Protein AF-A0A8S3H8B7-F1 (afdb_monomer_lite)

Secondary structure (DSSP, 8-state):
--HHHHHHTTTPEEEEEEEEETTEEEEEEEEEES---SSSPPEEEE--TT--GGGGHHHHTTS-TTS-EEEEPPTTS--

Organism: NCBI:txid392030

pLDDT: mean 89.9, std 10.76, range [41.16, 97.81]

InterPro domains:
  IPR000073 Alpha/beta hydrolase fold-1 [PF00561] (41-79)
  IPR029058 Alpha/Beta hydrolase fold [G3DSA:3.40.50.1820] (25-79)
  IPR029058 Alpha/Beta hydrolase fold [SSF53474] (22-78)
  IPR050266 AB hydrolase superfamily [PTHR43798] (27-78)

Radius of gyration: 13.09 Å; chains: 1; bounding box: 36×32×32 Å

Sequence (79 aa):
MHSKFTAYRAGLTKHSLLTDNNGVRASFSYNEKGSRNREKPSIVFVHGLSSNKETWISIIKNIPSDYHCITVDLPGHGE

Structure (mmCIF, N/CA/C/O backbone):
data_AF-A0A8S3H8B7-F1
#
_entry.id   AF-A0A8S3H8B7-F1
#
loop_
_atom_site.group_PDB
_atom_site.id
_atom_site.type_symbol
_atom_site.label_atom_id
_atom_site.label_alt_id
_atom_site.label_comp_id
_atom_site.label_asym_id
_atom_site.label_entity_id
_atom_site.label_seq_id
_atom_site.pdbx_PDB_ins_code
_atom_site.Cartn_x
_atom_site.Cartn_y
_atom_site.Cartn_z
_atom_site.occupancy
_atom_site.B_iso_or_equiv
_atom_site.auth_seq_id
_atom_site.auth_comp_id
_atom_site.auth_asym_id
_atom_site.auth_atom_id
_atom_site.pdbx_PDB_model_num
ATOM 1 N N . MET A 1 1 ? 1.215 17.224 -8.404 1.00 41.16 1 MET A N 1
ATOM 2 C CA . MET A 1 1 ? 1.069 18.159 -7.258 1.00 41.16 1 MET A CA 1
ATOM 3 C C . MET A 1 1 ? -0.163 17.898 -6.371 1.00 41.16 1 MET A C 1
ATOM 5 O O . MET A 1 1 ? -0.176 18.383 -5.252 1.00 41.16 1 MET A O 1
ATOM 9 N N . HIS A 1 2 ? -1.160 17.103 -6.800 1.00 51.50 2 HIS A N 1
ATOM 10 C CA . HIS A 1 2 ? -2.386 16.823 -6.021 1.00 51.50 2 HIS A CA 1
ATOM 11 C C . HIS A 1 2 ? -2.309 15.625 -5.046 1.00 51.50 2 HIS A C 1
ATOM 13 O O . HIS A 1 2 ? -3.131 15.522 -4.131 1.00 51.50 2 HIS A O 1
ATOM 19 N N . SER A 1 3 ? -1.362 14.697 -5.216 1.00 59.88 3 SER A N 1
ATOM 20 C CA . SER A 1 3 ? -1.432 13.401 -4.526 1.00 59.88 3 SER A CA 1
ATOM 21 C C . SER A 1 3 ? -1.018 13.441 -3.051 1.00 59.88 3 SER A C 1
ATOM 23 O O . SER A 1 3 ? -1.738 12.905 -2.208 1.00 59.88 3 SER A O 1
ATOM 25 N N . LYS A 1 4 ? 0.062 14.160 -2.704 1.00 60.00 4 LYS A N 1
ATOM 26 C CA . LYS A 1 4 ? 0.593 14.228 -1.326 1.00 60.00 4 LYS A CA 1
ATOM 27 C C . LYS A 1 4 ? -0.439 14.736 -0.311 1.00 60.00 4 LYS A C 1
ATOM 29 O O . LYS A 1 4 ? -0.603 14.151 0.755 1.00 60.00 4 LYS A O 1
ATOM 34 N N . PHE A 1 5 ? -1.191 15.780 -0.665 1.00 64.31 5 PHE A N 1
ATOM 35 C CA . PHE A 1 5 ? -2.228 16.341 0.210 1.00 64.31 5 PHE A CA 1
ATOM 36 C C . PHE A 1 5 ? -3.427 15.391 0.366 1.00 64.31 5 PHE A C 1
ATOM 38 O O . PHE A 1 5 ? -4.047 15.298 1.424 1.00 64.31 5 PHE A O 1
ATOM 45 N N . THR A 1 6 ? -3.741 14.642 -0.690 1.00 71.25 6 THR A N 1
ATOM 46 C CA . THR A 1 6 ? -4.863 13.700 -0.723 1.00 71.25 6 THR A CA 1
ATOM 47 C C . THR A 1 6 ? -4.566 12.446 0.104 1.00 71.25 6 THR A C 1
ATOM 49 O O . THR A 1 6 ? -5.465 11.979 0.805 1.00 71.25 6 THR A O 1
ATOM 52 N N . ALA A 1 7 ? -3.324 11.947 0.065 1.00 71.31 7 ALA A N 1
ATOM 53 C CA . ALA A 1 7 ? -2.847 10.836 0.889 1.00 71.31 7 ALA A CA 1
ATOM 54 C C . ALA A 1 7 ? -2.866 11.196 2.381 1.00 71.31 7 ALA A C 1
ATOM 56 O O . ALA A 1 7 ? -3.448 10.467 3.182 1.00 71.31 7 ALA A O 1
ATOM 57 N N . TYR A 1 8 ? -2.342 12.372 2.742 1.00 71.62 8 TYR A N 1
ATOM 58 C CA . TYR A 1 8 ? -2.361 12.843 4.128 1.00 71.62 8 TYR A CA 1
ATOM 59 C C . TYR A 1 8 ? -3.788 12.921 4.690 1.00 71.62 8 TYR A C 1
ATOM 61 O O . TYR A 1 8 ? -4.065 12.416 5.775 1.00 71.62 8 TYR A O 1
ATOM 69 N N . ARG A 1 9 ? -4.745 13.450 3.911 1.00 80.81 9 ARG A N 1
ATOM 70 C CA . ARG A 1 9 ? -6.167 13.480 4.308 1.00 80.81 9 ARG A CA 1
ATOM 71 C C . ARG A 1 9 ? -6.810 12.096 4.431 1.00 80.81 9 ARG A C 1
ATOM 73 O O . ARG A 1 9 ? -7.876 11.993 5.024 1.00 80.81 9 ARG A O 1
ATOM 80 N N . ALA A 1 10 ? -6.209 11.053 3.863 1.00 81.88 10 ALA A N 1
ATOM 81 C CA . ALA A 1 10 ? -6.647 9.672 4.054 1.00 81.88 10 ALA A CA 1
ATOM 82 C C . ALA A 1 10 ? -6.079 9.035 5.334 1.00 81.88 10 ALA A C 1
ATOM 84 O O . ALA A 1 10 ? -6.426 7.896 5.634 1.00 81.88 10 ALA A O 1
ATOM 85 N N . GLY A 1 11 ? -5.229 9.751 6.080 1.00 89.44 11 GLY A N 1
ATOM 86 C CA . GLY A 1 11 ? -4.504 9.221 7.234 1.00 89.44 11 GLY A CA 1
ATOM 87 C C . GLY A 1 11 ? -3.308 8.352 6.845 1.00 89.44 11 GLY A C 1
ATOM 88 O O . GLY A 1 11 ? -2.885 7.532 7.651 1.00 89.44 11 GLY A O 1
ATOM 89 N N . LEU A 1 12 ? -2.804 8.493 5.614 1.00 92.69 12 LEU A N 1
ATOM 90 C CA . LEU A 1 12 ? -1.668 7.727 5.112 1.00 92.69 12 LEU A CA 1
ATOM 91 C C . LEU A 1 12 ? -0.345 8.447 5.402 1.00 92.69 12 LEU A C 1
ATOM 93 O O . LEU A 1 12 ? -0.170 9.612 5.035 1.00 92.69 12 LEU A O 1
ATOM 97 N N . THR A 1 13 ? 0.602 7.731 5.999 1.00 94.50 13 THR A N 1
ATOM 98 C CA . THR A 1 13 ? 2.012 8.117 6.129 1.00 94.50 13 THR A CA 1
ATOM 99 C C . THR A 1 13 ? 2.846 7.367 5.098 1.00 94.50 13 THR A C 1
ATOM 101 O O . THR A 1 13 ? 2.578 6.207 4.801 1.00 94.50 13 THR A O 1
ATOM 104 N N . LYS A 1 14 ? 3.841 8.033 4.509 1.00 93.75 14 LYS A N 1
ATOM 105 C CA . LYS A 1 14 ? 4.711 7.439 3.489 1.00 93.75 14 LYS A CA 1
ATOM 106 C C . LYS A 1 14 ? 5.967 6.858 4.131 1.00 93.75 14 LYS A C 1
ATOM 108 O O . LYS A 1 14 ? 6.579 7.504 4.977 1.00 93.75 14 LYS A O 1
ATOM 113 N N . HIS A 1 15 ? 6.393 5.710 3.625 1.00 94.75 15 HIS A N 1
ATOM 114 C CA . HIS A 1 15 ? 7.605 5.001 4.009 1.00 94.75 15 HIS A CA 1
ATOM 115 C C . HIS A 1 15 ? 8.396 4.549 2.776 1.00 94.75 15 HIS A C 1
ATOM 117 O O . HIS A 1 15 ? 7.854 4.440 1.667 1.00 94.75 15 HIS A O 1
ATOM 123 N N . SER A 1 16 ? 9.677 4.258 2.994 1.00 93.88 16 SER A N 1
ATOM 124 C CA . SER A 1 16 ? 10.563 3.631 2.014 1.00 93.88 16 SER A CA 1
ATOM 125 C C . SER A 1 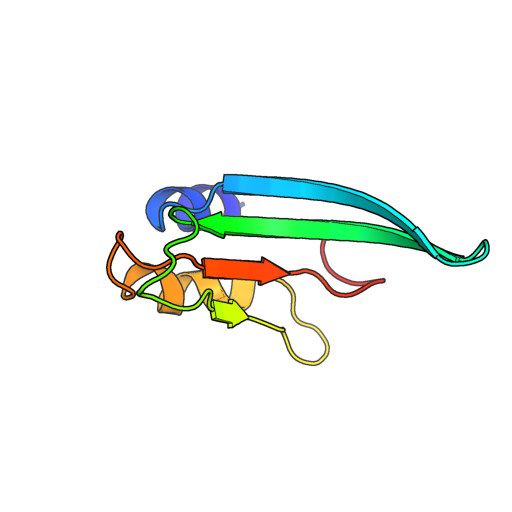16 ? 11.456 2.602 2.705 1.00 93.88 16 SER A C 1
ATOM 127 O O . SER A 1 16 ? 11.919 2.836 3.821 1.00 93.88 16 SER A O 1
ATOM 129 N N . LEU A 1 17 ? 11.705 1.476 2.043 1.00 92.81 17 LEU A N 1
ATOM 130 C CA . LEU A 1 17 ? 12.511 0.371 2.554 1.00 92.81 17 LEU A CA 1
ATOM 131 C C . LEU A 1 17 ? 13.429 -0.160 1.452 1.00 92.81 17 LEU A C 1
ATOM 133 O O . LEU A 1 17 ? 12.974 -0.437 0.346 1.00 92.81 17 LEU A O 1
ATOM 137 N N . LEU A 1 18 ? 14.703 -0.360 1.784 1.00 92.81 18 LEU A N 1
ATOM 138 C CA . LEU A 1 18 ? 15.623 -1.156 0.978 1.00 92.81 18 LEU A CA 1
ATOM 139 C C . LEU A 1 18 ? 15.684 -2.568 1.558 1.00 92.81 18 LEU A C 1
ATOM 141 O O . LEU A 1 18 ? 15.916 -2.739 2.754 1.00 92.81 18 LEU A O 1
ATOM 145 N N . THR A 1 19 ? 15.494 -3.574 0.713 1.00 91.19 19 THR A N 1
ATOM 146 C CA . THR A 1 19 ? 15.583 -4.988 1.090 1.00 91.19 19 THR A CA 1
ATOM 147 C C . THR A 1 19 ? 16.636 -5.685 0.249 1.00 91.19 19 THR A C 1
ATOM 149 O O . THR A 1 19 ? 16.725 -5.424 -0.949 1.00 91.19 19 THR A O 1
ATOM 152 N N . ASP A 1 20 ? 17.374 -6.609 0.854 1.00 94.19 20 ASP A N 1
ATOM 153 C CA . ASP A 1 20 ? 18.246 -7.554 0.160 1.00 94.19 20 ASP A CA 1
ATOM 154 C C . ASP A 1 20 ? 17.681 -8.961 0.378 1.00 94.19 20 ASP A C 1
ATOM 156 O O . ASP A 1 20 ? 17.471 -9.376 1.519 1.00 94.19 20 ASP A O 1
ATOM 160 N N . ASN A 1 21 ? 17.371 -9.664 -0.710 1.00 90.44 21 ASN A N 1
ATOM 161 C CA . ASN A 1 21 ?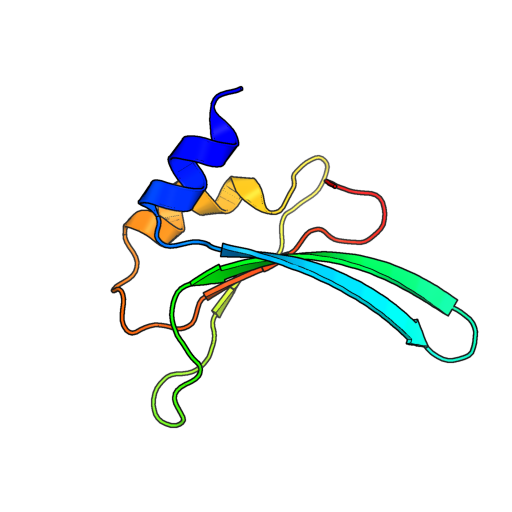 16.936 -11.053 -0.673 1.00 90.44 21 ASN A CA 1
ATOM 162 C C . ASN A 1 21 ? 17.878 -11.891 -1.540 1.00 90.44 21 ASN A C 1
ATOM 164 O O . ASN A 1 21 ? 17.756 -11.904 -2.766 1.00 90.44 21 ASN A O 1
ATOM 168 N N . ASN A 1 22 ? 18.830 -12.571 -0.899 1.00 93.56 22 ASN A N 1
ATOM 169 C CA . ASN A 1 22 ? 19.858 -13.387 -1.553 1.00 93.56 22 ASN A CA 1
ATOM 170 C C . ASN A 1 22 ? 20.644 -12.626 -2.640 1.00 93.56 22 ASN A C 1
ATOM 172 O O . ASN A 1 22 ? 20.869 -13.143 -3.733 1.00 93.56 22 ASN A O 1
ATOM 176 N N . GLY A 1 23 ? 21.045 -11.384 -2.353 1.00 91.81 23 GLY A N 1
ATOM 177 C CA . GLY A 1 23 ? 21.797 -10.528 -3.272 1.00 91.81 23 GLY A CA 1
ATOM 178 C C . GLY A 1 23 ? 20.925 -9.741 -4.252 1.00 91.81 23 GLY A C 1
ATOM 179 O O . GLY A 1 23 ? 21.436 -8.878 -4.968 1.00 91.81 23 GLY A O 1
ATOM 180 N N . VAL A 1 24 ? 19.610 -9.982 -4.275 1.00 89.88 24 VAL A N 1
ATOM 181 C CA . VAL A 1 24 ? 18.661 -9.164 -5.033 1.00 89.88 24 VAL A CA 1
ATOM 182 C C . VAL A 1 24 ? 18.216 -8.000 -4.164 1.00 89.88 24 VAL A C 1
ATOM 184 O O . VAL A 1 24 ? 17.472 -8.172 -3.196 1.00 89.88 24 VAL A O 1
ATOM 187 N N . ARG A 1 25 ? 18.663 -6.798 -4.528 1.00 91.31 25 ARG A N 1
ATOM 188 C CA . ARG A 1 25 ? 18.261 -5.566 -3.853 1.00 91.31 25 ARG A CA 1
ATOM 189 C C . ARG A 1 25 ? 17.027 -4.973 -4.505 1.00 91.31 25 ARG A C 1
ATOM 191 O O . ARG A 1 25 ? 16.987 -4.792 -5.718 1.00 91.31 25 ARG A O 1
ATOM 198 N N . ALA A 1 26 ? 16.053 -4.623 -3.680 1.00 90.19 26 ALA A N 1
ATOM 199 C CA . ALA A 1 26 ? 14.854 -3.921 -4.102 1.00 90.19 26 ALA A CA 1
ATOM 200 C C . ALA A 1 26 ? 14.581 -2.741 -3.169 1.00 90.19 26 ALA A C 1
ATOM 202 O O . ALA A 1 26 ? 14.799 -2.824 -1.960 1.00 90.19 26 ALA A O 1
ATOM 203 N N . SER A 1 27 ? 14.110 -1.644 -3.757 1.00 91.88 27 SER A N 1
ATOM 204 C CA . SER A 1 27 ? 13.536 -0.519 -3.028 1.00 91.88 27 SER A CA 1
ATOM 205 C C . SER A 1 27 ? 12.025 -0.609 -3.124 1.00 91.88 27 SER A C 1
ATOM 207 O O . SER A 1 27 ? 11.489 -0.805 -4.214 1.00 91.88 27 SER A O 1
ATOM 209 N N . PHE A 1 28 ? 11.355 -0.444 -1.994 1.00 93.19 28 PHE A N 1
ATOM 210 C CA . PHE A 1 28 ? 9.909 -0.356 -1.912 1.00 93.19 28 PHE A CA 1
ATOM 211 C C . PHE A 1 28 ? 9.531 0.987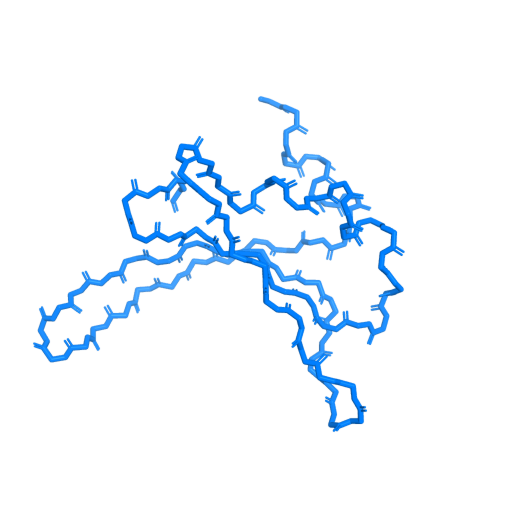 -1.312 1.00 93.19 28 PHE A C 1
ATOM 213 O O . PHE A 1 28 ? 10.044 1.357 -0.255 1.00 93.19 28 PHE A O 1
ATOM 220 N N . SER A 1 29 ? 8.588 1.686 -1.936 1.00 95.44 29 SER A N 1
ATOM 221 C CA . SER A 1 29 ? 7.851 2.763 -1.285 1.00 95.44 29 SER A CA 1
ATOM 222 C C . SER A 1 29 ? 6.438 2.291 -0.983 1.00 95.44 29 SER A C 1
ATOM 224 O O . SER A 1 29 ? 5.791 1.639 -1.800 1.00 95.44 29 SER A O 1
ATOM 226 N N . TYR A 1 30 ? 5.943 2.613 0.205 1.00 96.19 30 TYR A N 1
ATOM 227 C CA . TYR A 1 30 ? 4.585 2.269 0.598 1.00 96.19 30 TYR A CA 1
ATOM 228 C C . TYR A 1 30 ? 3.966 3.378 1.438 1.00 96.19 30 TYR A C 1
ATOM 230 O O . TYR A 1 30 ? 4.668 4.203 2.020 1.00 96.19 30 TYR A O 1
ATOM 238 N N . ASN A 1 31 ? 2.640 3.408 1.485 1.00 96.12 31 ASN A N 1
ATOM 239 C CA . ASN A 1 31 ? 1.896 4.220 2.429 1.00 96.12 31 ASN A CA 1
ATOM 240 C C . ASN A 1 31 ? 1.233 3.327 3.478 1.00 96.12 31 ASN A C 1
ATOM 242 O O . ASN A 1 31 ? 0.814 2.218 3.155 1.00 96.12 31 ASN A O 1
ATOM 246 N N . GLU A 1 32 ? 1.084 3.825 4.699 1.00 96.62 32 GLU A N 1
ATOM 247 C CA . GLU A 1 32 ? 0.505 3.103 5.832 1.00 96.62 32 GLU A CA 1
ATOM 248 C C . GLU A 1 32 ? -0.534 3.969 6.551 1.00 96.62 32 GLU A C 1
ATOM 250 O O . GLU A 1 32 ? -0.338 5.168 6.735 1.00 96.62 32 GLU A O 1
ATOM 255 N N . LYS A 1 33 ? -1.664 3.374 6.935 1.00 95.62 33 LYS A N 1
ATOM 256 C CA . LYS A 1 33 ? -2.710 3.997 7.758 1.00 95.62 33 LYS A CA 1
ATOM 257 C C . LYS A 1 33 ? -3.044 3.063 8.911 1.00 95.62 33 LYS A C 1
ATOM 259 O O . LYS A 1 33 ? -3.236 1.867 8.692 1.00 95.62 33 LYS A O 1
ATOM 264 N N . GLY A 1 34 ? -3.213 3.634 10.101 1.00 94.50 34 GLY A N 1
ATOM 265 C CA . GLY A 1 34 ? -3.550 2.882 11.307 1.00 94.50 34 GLY A CA 1
ATOM 266 C C . GLY A 1 34 ? -2.379 2.033 11.803 1.00 94.50 34 GLY A C 1
ATOM 267 O O . GLY A 1 34 ? -1.243 2.220 11.379 1.00 94.50 34 GLY A O 1
ATOM 268 N N . SER A 1 35 ? -2.672 1.089 12.695 1.00 94.88 35 SER A N 1
ATOM 269 C CA . SER A 1 35 ? -1.673 0.211 13.315 1.00 94.88 35 SER A CA 1
ATOM 270 C C . SER A 1 35 ? -2.160 -1.229 13.313 1.00 94.88 35 SER A C 1
ATOM 272 O O . SER A 1 35 ? -3.362 -1.483 13.403 1.00 94.88 35 SER A O 1
ATOM 274 N N . ARG A 1 36 ? -1.225 -2.182 13.252 1.00 94.94 36 ARG A N 1
ATOM 275 C CA . ARG A 1 36 ? -1.531 -3.619 13.322 1.00 94.94 36 ARG A CA 1
ATOM 276 C C . ARG A 1 36 ? -2.399 -3.944 14.541 1.00 94.94 36 ARG A C 1
ATOM 278 O O . ARG A 1 36 ? -2.106 -3.514 15.653 1.00 94.94 36 ARG A O 1
ATOM 285 N N . ASN A 1 37 ? -3.414 -4.775 14.329 1.00 93.38 37 ASN A N 1
ATOM 286 C CA . ASN A 1 37 ? -4.296 -5.290 15.368 1.00 93.38 37 ASN A CA 1
ATOM 287 C C . ASN A 1 37 ? -4.370 -6.822 15.231 1.00 93.38 37 ASN A C 1
ATOM 289 O O . ASN A 1 37 ? -4.392 -7.346 14.122 1.00 93.38 37 ASN A O 1
ATOM 293 N N . ARG A 1 38 ? -4.368 -7.561 16.346 1.00 92.25 38 ARG A N 1
ATOM 294 C CA . ARG A 1 38 ? -4.470 -9.031 16.323 1.00 92.25 38 ARG A CA 1
ATOM 295 C C . ARG A 1 38 ? -5.868 -9.527 15.955 1.00 92.25 38 ARG A C 1
ATOM 297 O O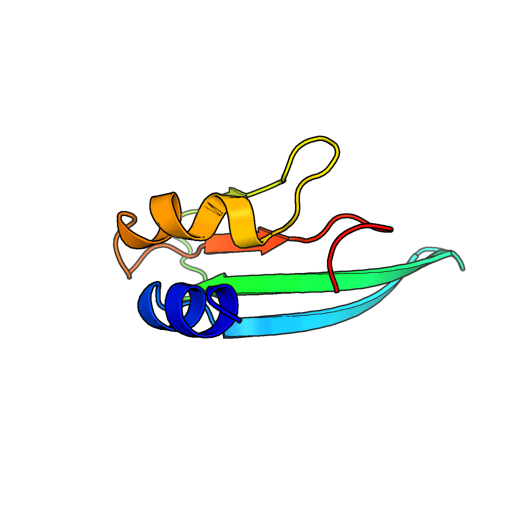 . ARG A 1 38 ? -5.989 -10.623 15.424 1.00 92.25 38 ARG A O 1
ATOM 304 N N . GLU A 1 39 ? -6.895 -8.734 16.234 1.00 95.25 39 GLU A N 1
ATOM 305 C CA . GLU A 1 39 ? -8.299 -9.060 15.966 1.00 95.25 39 GLU A CA 1
ATOM 306 C C . GLU A 1 39 ? -8.747 -8.608 14.571 1.00 95.25 39 GLU A C 1
ATOM 308 O O . GLU A 1 39 ? -9.742 -9.106 14.049 1.00 95.25 39 GLU A O 1
ATOM 313 N N . LYS A 1 40 ? -8.013 -7.672 13.950 1.00 94.06 40 LYS A N 1
ATOM 314 C CA . LYS A 1 40 ? -8.319 -7.135 12.618 1.00 94.06 40 LYS A CA 1
ATOM 315 C C . LYS A 1 40 ? -7.119 -7.303 11.687 1.00 94.06 40 LYS A C 1
ATOM 317 O O . LYS A 1 40 ? -6.076 -6.697 11.944 1.00 94.06 40 LYS A O 1
ATOM 322 N N . PRO A 1 41 ? -7.237 -8.089 10.602 1.00 95.50 41 PRO A N 1
ATOM 323 C CA . PRO A 1 41 ? -6.126 -8.305 9.690 1.00 95.50 41 PRO A CA 1
ATOM 324 C C . PRO A 1 41 ? -5.725 -7.007 8.987 1.00 95.50 41 PRO A C 1
ATOM 326 O O . PRO A 1 41 ? -6.526 -6.091 8.795 1.00 95.50 41 PRO A O 1
ATOM 329 N N . SER A 1 42 ? -4.461 -6.950 8.579 1.00 97.19 42 SER A N 1
ATOM 330 C CA . SER A 1 42 ? -3.963 -5.854 7.748 1.00 97.19 42 SER A CA 1
ATOM 331 C C . SER A 1 42 ? -4.439 -6.024 6.311 1.00 97.19 42 SER A C 1
ATOM 333 O O . SER A 1 42 ? -4.433 -7.139 5.790 1.00 97.19 42 SER A O 1
ATOM 335 N N . ILE A 1 43 ? -4.799 -4.922 5.661 1.00 97.56 43 ILE A N 1
ATOM 336 C CA . ILE A 1 43 ? -5.202 -4.907 4.255 1.00 97.56 43 ILE A CA 1
ATOM 337 C C . ILE A 1 43 ? -4.041 -4.359 3.428 1.00 97.56 43 ILE A C 1
ATOM 339 O O . ILE A 1 43 ? -3.582 -3.242 3.665 1.00 97.56 43 ILE A O 1
ATOM 343 N N . VAL A 1 44 ? -3.574 -5.137 2.453 1.00 97.62 44 VAL A N 1
ATOM 344 C CA . VAL A 1 44 ? -2.518 -4.723 1.521 1.00 97.62 44 VAL A CA 1
ATOM 345 C C . VAL A 1 44 ? -3.131 -4.487 0.148 1.00 97.62 44 VAL A C 1
ATOM 347 O O . VAL A 1 44 ? -3.769 -5.374 -0.416 1.00 97.62 44 VAL A O 1
ATOM 350 N N . PHE A 1 45 ? -2.919 -3.293 -0.394 1.00 97.50 45 PHE A N 1
ATOM 351 C CA . PHE A 1 45 ? -3.391 -2.898 -1.711 1.00 97.50 45 PHE A CA 1
ATOM 352 C C . PHE A 1 45 ? -2.241 -2.941 -2.713 1.00 97.50 45 PHE A C 1
ATOM 354 O O . PHE A 1 45 ? -1.268 -2.190 -2.595 1.00 97.50 45 PHE A O 1
ATOM 361 N N . VAL A 1 46 ? -2.383 -3.805 -3.714 1.00 97.00 46 VAL A N 1
ATOM 362 C CA . VAL A 1 46 ? -1.415 -3.995 -4.797 1.00 97.00 46 VAL A CA 1
ATOM 363 C C . VAL A 1 46 ? -1.988 -3.379 -6.067 1.00 97.00 46 VAL A C 1
ATOM 365 O O . VAL A 1 46 ? -3.117 -3.680 -6.446 1.00 97.00 46 VAL A O 1
ATOM 368 N N . HIS A 1 47 ? -1.244 -2.477 -6.703 1.00 95.81 47 HIS A N 1
ATOM 369 C CA . HIS A 1 47 ? -1.687 -1.829 -7.936 1.00 95.81 47 HIS A CA 1
ATOM 370 C C . HIS A 1 47 ? -1.550 -2.747 -9.164 1.00 95.81 47 HIS A C 1
ATOM 372 O O . HIS A 1 47 ? -0.783 -3.708 -9.166 1.00 95.81 47 HIS A O 1
ATOM 378 N N . GLY A 1 48 ? -2.292 -2.424 -10.226 1.00 93.44 48 GLY A N 1
ATOM 379 C CA . GLY A 1 48 ? -2.178 -3.079 -11.533 1.00 93.44 48 GLY A CA 1
ATOM 380 C C . GLY A 1 48 ? -1.094 -2.464 -12.427 1.00 93.44 48 GLY A C 1
ATOM 381 O O . GLY A 1 48 ? -0.309 -1.618 -11.993 1.00 93.44 48 GLY A O 1
ATOM 382 N N . LEU A 1 49 ? -1.071 -2.872 -13.698 1.00 93.19 49 LEU A N 1
ATOM 383 C CA . LEU A 1 49 ? -0.141 -2.358 -14.708 1.00 93.19 49 LEU A CA 1
ATOM 384 C C . LEU A 1 49 ? -0.266 -0.830 -14.873 1.00 93.19 49 LEU A C 1
ATOM 386 O O . LEU A 1 49 ? -1.371 -0.291 -14.842 1.00 93.19 49 LEU A O 1
ATOM 390 N N . SER A 1 50 ? 0.865 -0.141 -15.067 1.00 90.56 50 SER A N 1
ATOM 391 C CA . SER A 1 50 ? 0.933 1.316 -15.309 1.00 90.56 50 SER A CA 1
ATOM 392 C C . SER A 1 50 ? 0.311 2.191 -14.206 1.00 90.56 50 SER A C 1
ATOM 394 O O . SER A 1 50 ? -0.085 3.328 -14.453 1.00 90.56 50 SER A O 1
ATOM 396 N N . SER A 1 51 ? 0.232 1.670 -12.982 1.00 93.38 51 SER A N 1
ATOM 397 C CA . SER A 1 51 ? -0.324 2.334 -11.799 1.00 93.38 51 SER A CA 1
ATOM 398 C C . SER A 1 51 ? 0.714 2.359 -10.660 1.00 93.38 51 SER A C 1
ATOM 400 O O . SER A 1 51 ? 1.865 1.971 -10.860 1.00 93.38 51 SER A O 1
ATOM 402 N N . ASN A 1 52 ? 0.342 2.892 -9.495 1.00 95.00 52 ASN A N 1
ATOM 403 C CA . ASN A 1 52 ? 1.196 3.024 -8.316 1.00 95.00 52 ASN A CA 1
ATOM 404 C C . ASN A 1 52 ? 0.355 2.980 -7.020 1.00 95.00 52 ASN A C 1
ATOM 406 O O . ASN A 1 52 ? -0.880 2.910 -7.048 1.00 95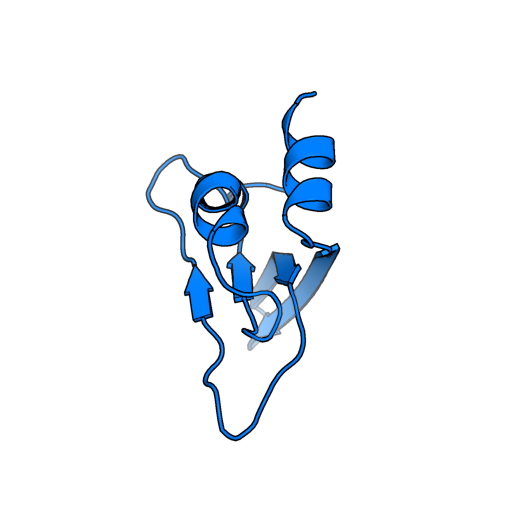.00 52 ASN A O 1
ATOM 410 N N . LYS A 1 53 ? 1.019 3.061 -5.866 1.00 94.25 53 LYS A N 1
ATOM 411 C CA . LYS A 1 53 ? 0.428 3.021 -4.520 1.00 94.25 53 LYS A CA 1
ATOM 412 C C . LYS A 1 53 ? -0.653 4.079 -4.258 1.00 94.25 53 LYS A C 1
ATOM 414 O O . LYS A 1 53 ? -1.429 3.931 -3.312 1.00 94.25 53 LYS A O 1
ATOM 419 N N . GLU A 1 54 ? -0.716 5.152 -5.047 1.00 94.00 54 GLU A N 1
ATOM 420 C CA . GLU A 1 54 ? -1.668 6.256 -4.874 1.00 94.00 54 GLU A CA 1
ATOM 421 C C . GLU A 1 54 ? -3.061 5.953 -5.445 1.00 94.00 54 GLU A C 1
ATOM 423 O O . GLU A 1 54 ? -4.038 6.582 -5.032 1.00 94.00 54 GLU A O 1
ATOM 428 N N . THR A 1 55 ? -3.190 4.956 -6.328 1.00 94.44 55 THR A N 1
ATOM 429 C CA . THR A 1 55 ? -4.475 4.560 -6.933 1.00 94.44 55 THR A CA 1
ATOM 430 C C . THR A 1 55 ? -5.548 4.210 -5.897 1.00 94.44 55 THR A C 1
ATOM 432 O O . THR A 1 55 ? -6.736 4.402 -6.143 1.00 94.44 55 THR A O 1
ATOM 435 N N . TRP A 1 56 ? -5.144 3.779 -4.704 1.00 95.31 56 TRP A N 1
ATOM 436 C CA . TRP A 1 56 ? -6.049 3.330 -3.646 1.00 95.31 56 TRP A CA 1
ATOM 437 C C . TRP A 1 56 ? -6.469 4.426 -2.656 1.00 95.31 56 TRP A C 1
ATOM 439 O O . TRP A 1 56 ? -7.298 4.170 -1.783 1.00 95.31 56 TRP A O 1
ATOM 449 N N . ILE A 1 57 ? -5.944 5.654 -2.765 1.00 93.81 57 ILE A N 1
ATOM 450 C CA . ILE A 1 57 ? -6.176 6.713 -1.763 1.00 93.81 57 ILE A CA 1
ATOM 451 C C . ILE A 1 57 ? -7.671 7.025 -1.591 1.00 93.81 57 ILE A C 1
ATOM 453 O O . ILE A 1 57 ? -8.136 7.201 -0.464 1.00 93.81 57 ILE A O 1
ATOM 457 N N . SER A 1 58 ? -8.440 7.099 -2.682 1.00 91.75 58 SER A N 1
ATOM 458 C CA . SER A 1 58 ? -9.883 7.384 -2.623 1.00 91.75 58 SER A CA 1
ATOM 459 C C . SER A 1 58 ? -10.666 6.279 -1.911 1.00 91.75 58 SER A C 1
ATOM 461 O O . SER A 1 58 ? -11.598 6.576 -1.168 1.00 91.75 58 SER A O 1
ATOM 463 N N . ILE A 1 59 ? -10.256 5.022 -2.077 1.00 94.00 59 ILE A N 1
ATOM 464 C CA . ILE A 1 59 ? -10.857 3.868 -1.405 1.00 94.00 59 ILE A CA 1
ATOM 465 C C . ILE A 1 59 ? -10.507 3.897 0.088 1.00 94.00 59 ILE A C 1
ATOM 467 O O . ILE A 1 59 ? -11.398 3.834 0.931 1.00 94.00 59 ILE A O 1
ATOM 471 N N . ILE A 1 60 ? -9.234 4.107 0.432 1.00 94.75 60 ILE A N 1
ATOM 472 C CA . ILE A 1 60 ? -8.747 4.087 1.823 1.00 94.75 60 ILE A CA 1
ATOM 473 C C . ILE A 1 60 ? -9.354 5.190 2.690 1.00 94.75 60 ILE A C 1
ATOM 475 O O . ILE A 1 60 ? -9.548 4.989 3.893 1.00 94.75 60 ILE A O 1
ATOM 479 N N . LYS A 1 61 ? -9.704 6.339 2.101 1.00 92.75 61 LYS A N 1
ATOM 480 C CA . LYS A 1 61 ? -10.445 7.403 2.800 1.00 92.75 61 LYS A CA 1
ATOM 481 C C . LYS A 1 61 ? -11.759 6.920 3.411 1.00 92.75 61 LYS A C 1
ATOM 483 O O . LYS A 1 61 ? -12.161 7.457 4.434 1.00 92.75 61 LYS A O 1
ATOM 488 N N . ASN A 1 62 ? -12.394 5.924 2.801 1.00 93.81 62 ASN A N 1
ATOM 489 C CA . ASN A 1 62 ? -13.675 5.382 3.247 1.00 93.81 62 ASN A CA 1
ATOM 490 C C . ASN A 1 62 ? -13.521 4.162 4.169 1.00 93.81 62 ASN A C 1
ATOM 492 O O . ASN A 1 62 ? -14.510 3.666 4.699 1.00 93.81 62 ASN A O 1
ATOM 496 N N . ILE A 1 63 ? -12.293 3.679 4.379 1.00 93.31 63 ILE A N 1
ATOM 497 C CA . ILE A 1 63 ? -12.020 2.593 5.323 1.00 93.31 63 ILE A CA 1
ATOM 498 C C . ILE A 1 63 ? -11.958 3.176 6.744 1.00 93.31 63 ILE A C 1
ATOM 500 O O . ILE A 1 63 ? -11.287 4.202 6.936 1.00 93.31 63 ILE A O 1
ATOM 504 N N . PRO A 1 64 ? -12.602 2.547 7.747 1.00 92.50 64 PRO A N 1
ATOM 505 C CA . PRO A 1 64 ? -12.529 2.999 9.134 1.00 92.50 64 PRO A CA 1
ATOM 506 C C . PRO A 1 64 ? -11.081 3.142 9.633 1.00 92.50 64 PRO A C 1
ATOM 508 O O . PRO A 1 64 ? -10.180 2.416 9.213 1.00 92.50 64 PRO A O 1
ATOM 511 N N . SER A 1 65 ? -10.832 4.129 10.496 1.00 90.19 65 SER A N 1
ATOM 512 C CA . SER A 1 65 ? -9.477 4.506 10.936 1.00 90.19 65 SER A CA 1
ATOM 513 C C . SER A 1 65 ? -8.773 3.456 11.797 1.00 90.19 65 SER A C 1
ATOM 515 O O . SER A 1 65 ? -7.557 3.521 11.949 1.00 90.19 65 SER A O 1
ATOM 517 N N . ASP A 1 66 ? -9.517 2.502 12.346 1.00 92.31 66 ASP A N 1
ATOM 518 C CA . ASP A 1 66 ? -9.021 1.415 13.187 1.00 92.31 66 ASP A CA 1
ATOM 519 C C . ASP A 1 66 ? -8.563 0.179 12.392 1.00 92.31 66 ASP A C 1
ATOM 521 O O . ASP A 1 66 ? -8.081 -0.789 12.984 1.00 92.31 66 ASP A O 1
ATOM 525 N N . TYR A 1 67 ? -8.675 0.208 11.060 1.00 95.44 67 TYR A N 1
ATOM 526 C CA . TYR A 1 67 ? -8.053 -0.779 10.182 1.00 95.44 67 TYR A CA 1
ATOM 527 C C . TYR A 1 67 ? -6.628 -0.379 9.819 1.00 95.44 67 TYR A C 1
ATOM 529 O O . TYR A 1 67 ? -6.343 0.767 9.469 1.00 95.44 67 TYR A O 1
ATOM 537 N N . HIS A 1 68 ? -5.753 -1.379 9.804 1.00 97.50 68 HIS A N 1
ATOM 538 C CA . HIS A 1 68 ? -4.397 -1.243 9.307 1.00 97.50 68 HIS A CA 1
ATOM 539 C C . HIS A 1 68 ? -4.359 -1.450 7.790 1.00 97.50 68 HIS A C 1
ATOM 541 O O . HIS A 1 68 ? -4.674 -2.540 7.305 1.00 97.50 68 HIS A O 1
ATOM 547 N N . CYS A 1 69 ? -3.981 -0.417 7.040 1.00 97.81 69 CYS A N 1
ATOM 548 C CA . CYS A 1 69 ? -3.936 -0.445 5.577 1.00 97.81 69 CYS A CA 1
ATOM 549 C C . CYS A 1 69 ? -2.538 -0.106 5.067 1.00 97.81 69 CYS A C 1
ATOM 551 O O . CYS A 1 69 ? -1.943 0.866 5.525 1.00 97.81 69 CYS A O 1
ATOM 553 N N . ILE A 1 70 ? -2.068 -0.848 4.063 1.00 97.69 70 ILE A N 1
ATOM 554 C CA . ILE A 1 70 ? -0.801 -0.598 3.370 1.00 97.69 70 ILE A CA 1
ATOM 555 C C . ILE A 1 70 ? -1.057 -0.501 1.863 1.00 97.69 70 ILE A C 1
ATOM 557 O O . ILE A 1 70 ? -1.649 -1.412 1.288 1.00 97.69 70 ILE A O 1
ATOM 561 N N . THR A 1 71 ? -0.582 0.557 1.202 1.00 97.00 71 THR A N 1
ATOM 562 C CA . THR A 1 71 ? -0.492 0.612 -0.272 1.00 97.00 71 THR A CA 1
ATOM 563 C C . THR A 1 71 ? 0.962 0.577 -0.691 1.00 97.00 71 THR A C 1
ATOM 565 O O . THR A 1 71 ? 1.763 1.310 -0.127 1.00 97.00 71 THR A O 1
ATOM 568 N N . VAL A 1 72 ? 1.325 -0.257 -1.660 1.00 96.50 72 VAL A N 1
ATOM 569 C CA . VAL A 1 72 ? 2.732 -0.499 -2.012 1.00 96.50 72 VAL A CA 1
ATOM 570 C C . VAL A 1 72 ? 2.996 -0.188 -3.478 1.00 96.50 72 VAL A C 1
ATOM 572 O O . VAL A 1 72 ? 2.156 -0.484 -4.323 1.00 96.50 72 VAL A O 1
ATOM 575 N N . ASP A 1 73 ? 4.153 0.404 -3.765 1.00 96.06 73 ASP A N 1
ATOM 576 C CA . ASP A 1 73 ? 4.728 0.447 -5.105 1.00 96.06 73 ASP A CA 1
ATOM 577 C C . ASP A 1 73 ? 5.501 -0.849 -5.349 1.00 96.06 73 ASP A C 1
ATOM 579 O O . ASP A 1 73 ? 6.409 -1.203 -4.591 1.00 96.06 73 ASP A O 1
ATOM 583 N N . LEU A 1 74 ? 5.124 -1.577 -6.399 1.00 93.12 74 LEU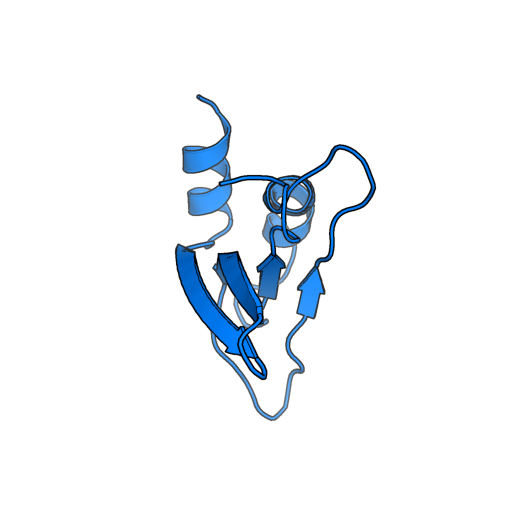 A N 1
ATOM 584 C CA . LEU A 1 74 ? 5.888 -2.737 -6.845 1.00 93.12 74 LEU A CA 1
ATOM 585 C C . LEU A 1 74 ? 7.215 -2.286 -7.483 1.00 93.12 74 LEU A C 1
ATOM 587 O O . LEU A 1 74 ? 7.281 -1.183 -8.034 1.00 93.12 74 LEU A O 1
ATOM 591 N N . PRO A 1 75 ? 8.271 -3.125 -7.474 1.00 89.38 75 PRO A N 1
ATOM 592 C CA . PRO A 1 75 ? 9.561 -2.764 -8.056 1.00 89.38 75 PRO A CA 1
ATOM 593 C C . PRO A 1 75 ? 9.438 -2.226 -9.491 1.00 89.38 75 PRO A C 1
ATOM 595 O O . PRO A 1 75 ? 8.705 -2.772 -10.319 1.00 89.38 75 PRO A O 1
ATOM 598 N N . GLY A 1 76 ? 10.149 -1.133 -9.776 1.00 87.12 76 GLY A N 1
ATOM 599 C CA . GLY A 1 76 ? 10.117 -0.453 -11.077 1.00 87.12 76 GLY A CA 1
ATOM 600 C C . GLY A 1 76 ? 8.931 0.495 -11.297 1.00 87.12 76 GLY A C 1
ATOM 601 O O . GLY A 1 76 ? 8.818 1.057 -12.383 1.00 87.12 76 GLY A O 1
ATOM 602 N N . HIS A 1 77 ? 8.063 0.691 -10.300 1.00 88.25 77 HIS A N 1
ATOM 603 C CA . HIS A 1 77 ? 6.925 1.612 -10.353 1.00 88.25 77 HIS A CA 1
ATOM 604 C C . HIS A 1 77 ? 6.987 2.622 -9.201 1.00 88.25 77 HIS A C 1
ATOM 606 O O . HIS A 1 77 ? 7.563 2.342 -8.155 1.00 88.25 77 HIS A O 1
ATOM 612 N N . GLY A 1 78 ? 6.351 3.782 -9.382 1.00 84.00 78 GLY A N 1
ATOM 613 C CA . GLY A 1 78 ? 6.198 4.775 -8.316 1.00 84.00 78 GLY A CA 1
ATOM 614 C C . GLY A 1 78 ? 7.481 5.532 -7.950 1.00 84.00 78 GLY A C 1
ATOM 615 O O . GLY A 1 78 ? 8.164 6.037 -8.841 1.00 84.00 78 GLY A O 1
ATOM 616 N N . GLU A 1 79 ? 7.728 5.685 -6.642 1.00 75.81 79 GLU A N 1
ATOM 617 C CA . GLU A 1 79 ? 8.859 6.438 -6.049 1.00 75.81 79 GLU A CA 1
ATOM 618 C C . GLU A 1 79 ? 9.894 5.539 -5.368 1.00 75.81 79 GLU A C 1
ATOM 620 O O . GLU A 1 79 ? 9.483 4.604 -4.645 1.00 75.81 79 GLU A O 1
#

Foldseek 3Di:
DPQPVLCVLLQWDKDKDWDADPNDIFIKIKIKAADDDPVADEAEDEDDPPDAQSVCSVVSSPDDRNHIYMGMGDGPDDD